Protein AF-A0A1I1CTC4-F1 (afdb_monomer)

Structure (mmCIF, N/CA/C/O backbone):
data_AF-A0A1I1CTC4-F1
#
_entry.id   AF-A0A1I1CTC4-F1
#
loop_
_atom_site.group_PDB
_atom_site.id
_atom_site.type_symbol
_atom_site.label_atom_id
_atom_site.label_alt_id
_atom_site.label_comp_id
_atom_site.label_asym_id
_atom_site.label_entity_id
_atom_site.label_seq_id
_atom_site.pdbx_PDB_ins_code
_atom_site.Cartn_x
_atom_site.Cartn_y
_atom_site.Cartn_z
_atom_site.occupancy
_atom_site.B_iso_or_equiv
_atom_site.auth_seq_id
_atom_site.auth_comp_id
_atom_site.auth_asym_id
_atom_site.auth_atom_id
_atom_site.pdbx_PDB_model_num
ATOM 1 N N . MET A 1 1 ? 20.674 -8.410 -17.504 1.00 47.59 1 MET A N 1
ATOM 2 C CA . MET A 1 1 ? 19.639 -8.150 -16.475 1.00 47.59 1 ME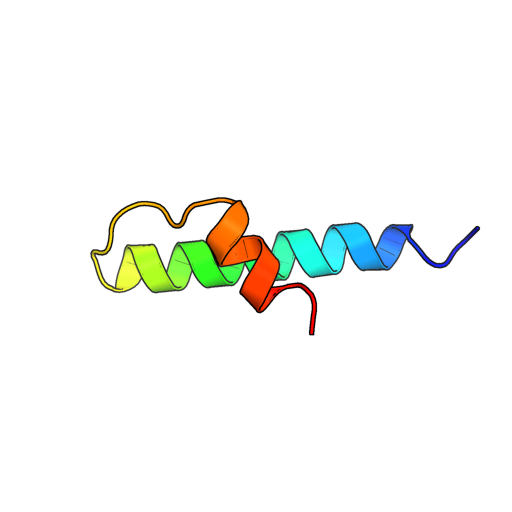T A CA 1
ATOM 3 C C . MET A 1 1 ? 19.495 -6.647 -16.179 1.00 47.59 1 MET A C 1
ATOM 5 O O . MET A 1 1 ? 19.902 -6.191 -15.125 1.00 47.59 1 MET A O 1
ATOM 9 N N . ARG A 1 2 ? 18.922 -5.847 -17.096 1.00 51.59 2 ARG A N 1
ATOM 10 C CA . ARG A 1 2 ? 18.621 -4.407 -16.865 1.00 51.59 2 ARG A CA 1
ATOM 11 C C . ARG A 1 2 ? 17.119 -4.126 -16.667 1.00 51.59 2 ARG A C 1
ATOM 13 O O . ARG A 1 2 ? 16.720 -2.977 -16.562 1.00 51.59 2 ARG A O 1
ATOM 20 N N . ARG A 1 3 ? 16.284 -5.173 -16.609 1.00 56.50 3 ARG A N 1
ATOM 21 C CA . ARG A 1 3 ? 14.810 -5.077 -16.542 1.00 56.50 3 ARG A CA 1
ATOM 22 C C . ARG A 1 3 ? 14.242 -4.870 -15.128 1.00 56.50 3 ARG A C 1
ATOM 24 O O . ARG A 1 3 ? 13.089 -4.479 -14.988 1.00 56.50 3 ARG A O 1
ATOM 31 N N . PHE A 1 4 ? 15.036 -5.099 -14.080 1.00 56.19 4 PHE A N 1
ATOM 32 C CA . PHE A 1 4 ? 14.529 -5.125 -12.700 1.00 56.19 4 PHE A CA 1
ATOM 33 C C . PHE A 1 4 ? 14.819 -3.858 -11.885 1.00 56.19 4 PHE A C 1
ATOM 35 O O . PHE A 1 4 ? 14.045 -3.539 -10.988 1.00 56.19 4 PHE A O 1
ATOM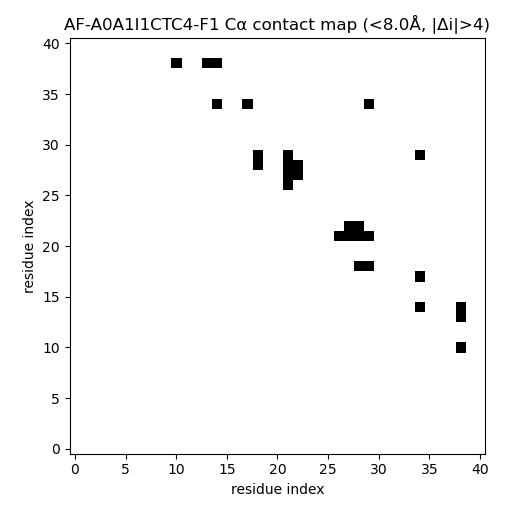 42 N N . ALA A 1 5 ? 15.861 -3.086 -12.220 1.00 56.31 5 ALA A N 1
ATOM 43 C CA . ALA A 1 5 ? 16.218 -1.878 -11.463 1.00 56.31 5 ALA A CA 1
ATOM 44 C C . ALA A 1 5 ? 15.109 -0.804 -11.493 1.00 56.31 5 ALA A C 1
ATOM 46 O O . ALA A 1 5 ? 14.865 -0.137 -10.490 1.00 56.31 5 ALA A O 1
ATOM 47 N N . GLY A 1 6 ? 14.392 -0.682 -12.618 1.00 62.53 6 GLY A N 1
ATOM 48 C CA . GLY A 1 6 ? 13.203 0.172 -12.721 1.00 62.53 6 GLY A CA 1
ATOM 49 C C . GLY A 1 6 ? 11.964 -0.438 -12.061 1.00 62.53 6 GLY A C 1
ATOM 50 O O . GLY A 1 6 ? 11.212 0.277 -11.404 1.00 62.53 6 GLY A O 1
ATOM 51 N N . SER A 1 7 ? 11.788 -1.760 -12.169 1.00 68.00 7 SER A N 1
ATOM 52 C CA . SER A 1 7 ? 10.621 -2.470 -11.629 1.00 68.00 7 SER A CA 1
ATOM 53 C C . SER A 1 7 ? 10.538 -2.381 -10.105 1.00 68.00 7 SER A C 1
ATOM 55 O O . SER A 1 7 ? 9.479 -2.058 -9.580 1.00 68.00 7 SER A O 1
ATOM 57 N N . CYS A 1 8 ? 11.647 -2.562 -9.377 1.00 75.56 8 CYS A N 1
ATOM 58 C CA . CYS A 1 8 ? 11.627 -2.451 -7.912 1.00 75.56 8 CYS A CA 1
ATOM 59 C C . CYS A 1 8 ? 11.272 -1.032 -7.445 1.00 75.56 8 CYS A C 1
ATOM 61 O O . CYS A 1 8 ? 10.504 -0.861 -6.501 1.00 75.56 8 CYS A O 1
ATOM 63 N N . ARG A 1 9 ? 11.794 -0.003 -8.127 1.00 78.38 9 ARG A N 1
ATOM 64 C CA . ARG A 1 9 ? 11.507 1.398 -7.791 1.00 78.38 9 ARG A CA 1
ATOM 65 C C . ARG A 1 9 ? 10.077 1.796 -8.155 1.00 78.38 9 ARG A C 1
ATOM 67 O O . ARG A 1 9 ? 9.446 2.531 -7.403 1.00 78.38 9 ARG A O 1
ATOM 74 N N . PHE A 1 10 ? 9.553 1.278 -9.264 1.00 79.38 10 PHE A N 1
ATOM 75 C CA . PHE A 1 10 ? 8.158 1.446 -9.662 1.00 79.38 10 PHE A CA 1
ATOM 76 C C . PHE A 1 10 ? 7.198 0.825 -8.640 1.00 79.38 10 PHE A C 1
ATOM 78 O O . PHE A 1 10 ? 6.302 1.509 -8.150 1.00 79.38 10 PHE A O 1
ATOM 85 N N . VAL A 1 11 ? 7.439 -0.432 -8.252 1.00 81.19 11 VAL A N 1
ATOM 86 C CA . VAL A 1 11 ? 6.641 -1.142 -7.241 1.00 81.19 11 VAL A CA 1
ATOM 87 C C . VAL A 1 11 ? 6.700 -0.419 -5.894 1.00 81.19 11 VAL A C 1
ATOM 89 O O . VAL A 1 11 ? 5.661 -0.198 -5.279 1.00 81.19 11 VAL A O 1
ATOM 92 N N . PHE A 1 12 ? 7.888 0.021 -5.465 1.00 80.75 12 PHE A N 1
ATOM 93 C CA . PHE A 1 12 ? 8.054 0.763 -4.214 1.00 80.75 12 PHE A CA 1
ATOM 94 C C . PHE A 1 12 ? 7.290 2.091 -4.218 1.00 80.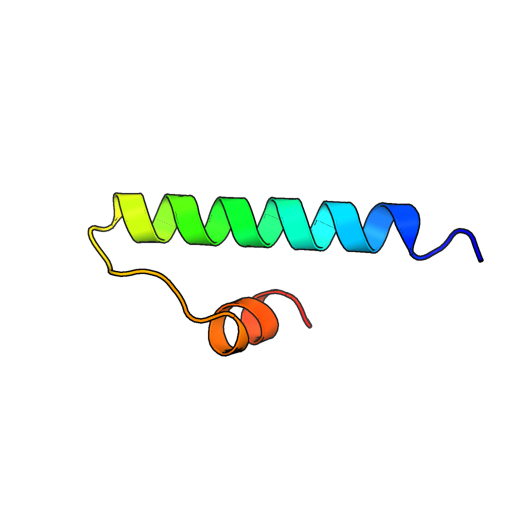75 12 PHE A C 1
ATOM 96 O O . PHE A 1 12 ? 6.534 2.369 -3.293 1.00 80.75 12 PHE A O 1
ATOM 103 N N . ASN A 1 13 ? 7.422 2.894 -5.277 1.00 84.94 13 ASN A N 1
ATOM 104 C CA . ASN A 1 13 ? 6.702 4.164 -5.387 1.00 84.94 13 ASN A CA 1
ATOM 105 C C . ASN A 1 13 ? 5.180 3.966 -5.398 1.00 84.94 13 ASN A C 1
ATOM 107 O O . ASN A 1 13 ? 4.455 4.739 -4.774 1.00 84.94 13 ASN A O 1
ATOM 111 N N . LYS A 1 14 ? 4.696 2.921 -6.077 1.00 84.88 14 LYS A N 1
ATOM 112 C CA . LYS A 1 14 ? 3.268 2.605 -6.174 1.00 84.88 14 LYS A CA 1
ATOM 113 C C . LYS A 1 14 ? 2.709 2.094 -4.837 1.00 84.88 14 LYS A C 1
ATOM 115 O O . LYS A 1 14 ? 1.633 2.521 -4.433 1.00 84.88 14 LYS A O 1
ATOM 120 N N . ALA A 1 15 ? 3.470 1.280 -4.102 1.00 85.00 15 ALA A N 1
ATOM 121 C CA . ALA A 1 15 ? 3.129 0.857 -2.740 1.00 85.00 15 ALA A CA 1
ATOM 122 C C . ALA A 1 15 ? 3.038 2.055 -1.780 1.00 85.00 15 ALA A C 1
ATOM 124 O O . ALA A 1 15 ? 2.102 2.173 -0.993 1.00 85.00 15 ALA A O 1
ATOM 125 N N . LEU A 1 16 ? 3.990 2.983 -1.892 1.00 86.44 16 LEU A N 1
ATOM 126 C CA . LEU A 1 16 ? 4.076 4.165 -1.039 1.00 86.44 16 LEU A CA 1
ATOM 127 C C . LEU A 1 16 ? 2.930 5.155 -1.305 1.00 86.44 16 LEU A C 1
ATOM 129 O O . LEU A 1 16 ? 2.424 5.774 -0.370 1.00 86.44 16 LEU A O 1
ATOM 133 N N . ALA A 1 17 ? 2.485 5.277 -2.559 1.00 88.00 17 ALA A N 1
ATOM 134 C CA . ALA A 1 17 ? 1.289 6.039 -2.919 1.00 88.00 17 ALA A CA 1
ATOM 135 C C . ALA A 1 17 ? 0.017 5.417 -2.319 1.00 88.00 17 ALA A C 1
ATOM 137 O O . ALA A 1 17 ? -0.729 6.110 -1.631 1.00 88.00 17 ALA A O 1
ATOM 138 N N . LEU A 1 18 ? -0.162 4.102 -2.482 1.00 86.56 18 LEU A N 1
ATOM 139 C CA . LEU A 1 18 ? -1.312 3.361 -1.950 1.00 86.56 18 LEU A CA 1
ATOM 140 C C . LEU A 1 18 ? -1.423 3.501 -0.424 1.00 86.56 18 LEU A C 1
ATOM 142 O O . LEU A 1 18 ? -2.498 3.701 0.138 1.00 86.56 18 LEU A O 1
ATOM 146 N N . GLN A 1 19 ? -0.284 3.432 0.262 1.00 86.38 19 GLN A N 1
ATOM 147 C CA . GLN A 1 19 ? -0.226 3.572 1.708 1.00 86.38 19 GLN A CA 1
ATOM 148 C C . GLN A 1 19 ? -0.563 4.996 2.170 1.00 86.38 19 GLN A C 1
ATOM 150 O O . GLN A 1 19 ? -1.248 5.161 3.179 1.00 86.38 19 GLN A O 1
ATOM 155 N N . LYS A 1 20 ? -0.116 6.020 1.432 1.00 87.62 20 LYS A N 1
ATOM 156 C CA . LYS A 1 20 ? -0.457 7.423 1.708 1.00 87.62 20 LYS A CA 1
ATOM 157 C C . LYS A 1 20 ? -1.943 7.702 1.510 1.00 87.62 20 LYS A C 1
ATOM 159 O O . LYS A 1 20 ? -2.536 8.339 2.372 1.00 87.62 20 LYS A O 1
ATOM 164 N N . GLU A 1 21 ? -2.539 7.217 0.424 1.00 87.56 21 GLU A N 1
ATOM 165 C CA . GLU A 1 21 ? -3.979 7.358 0.166 1.00 87.56 21 GLU A CA 1
ATOM 166 C C . GLU A 1 21 ? -4.809 6.681 1.255 1.00 87.56 21 GLU A C 1
ATOM 168 O O . GLU A 1 21 ? -5.742 7.271 1.794 1.00 87.56 21 GLU A O 1
ATOM 173 N N . ASN A 1 22 ? -4.423 5.470 1.653 1.00 85.81 22 ASN A N 1
ATOM 174 C CA . ASN A 1 22 ? -5.135 4.740 2.691 1.00 85.81 22 ASN A CA 1
ATOM 175 C C . ASN A 1 22 ? -4.984 5.387 4.078 1.00 85.81 22 ASN A C 1
ATOM 177 O O . ASN A 1 22 ? -5.943 5.443 4.844 1.00 85.81 22 ASN A O 1
ATOM 181 N N . HIS A 1 23 ? -3.806 5.937 4.382 1.00 84.94 23 HIS A N 1
ATOM 182 C CA . HIS A 1 23 ? -3.599 6.735 5.589 1.00 84.94 23 HIS A CA 1
ATOM 183 C C . HIS A 1 23 ? -4.413 8.040 5.559 1.00 84.94 23 HIS A C 1
ATOM 185 O O . HIS A 1 23 ? -4.984 8.427 6.574 1.00 84.94 23 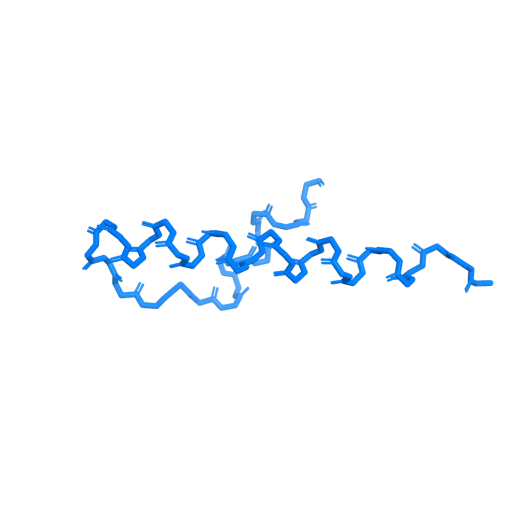HIS A O 1
ATOM 191 N N . ALA A 1 24 ? -4.511 8.705 4.403 1.00 85.81 24 ALA A N 1
ATOM 192 C CA . ALA A 1 24 ? -5.347 9.894 4.228 1.00 85.81 24 ALA A CA 1
ATOM 193 C C . ALA A 1 24 ? -6.845 9.582 4.391 1.00 85.81 24 ALA A C 1
ATOM 195 O O . ALA A 1 24 ? -7.586 10.402 4.924 1.00 85.81 24 ALA A O 1
ATOM 196 N N . ALA A 1 25 ? -7.275 8.377 4.012 1.00 85.62 25 ALA A N 1
ATOM 197 C CA . ALA A 1 25 ? -8.624 7.868 4.255 1.00 85.62 25 ALA A CA 1
ATOM 198 C C . ALA A 1 25 ? -8.884 7.459 5.724 1.00 85.62 25 ALA A C 1
ATOM 200 O O . ALA A 1 25 ? -9.985 7.019 6.046 1.00 85.62 25 ALA A O 1
ATOM 201 N N . GLY A 1 26 ? -7.894 7.577 6.620 1.00 85.31 26 GLY A N 1
ATOM 202 C CA . GLY A 1 26 ? -8.014 7.197 8.034 1.00 85.31 26 GLY A CA 1
ATOM 203 C C . GLY A 1 26 ? -7.975 5.685 8.286 1.00 85.31 26 GLY A C 1
ATOM 204 O O . GLY A 1 26 ? -8.243 5.233 9.400 1.00 85.31 26 GLY A O 1
ATOM 205 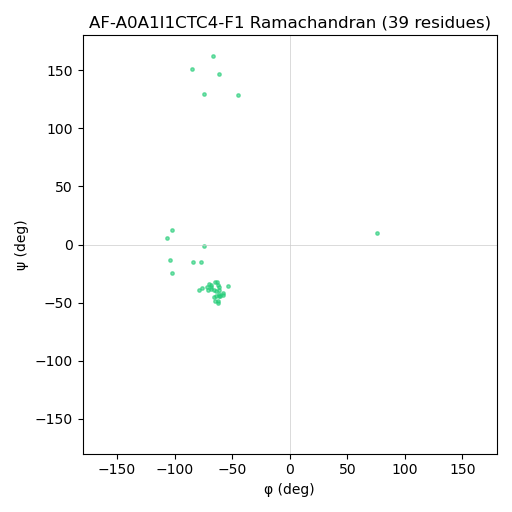N N . ASN A 1 27 ? -7.632 4.891 7.269 1.00 80.94 27 ASN A N 1
ATOM 206 C CA . ASN A 1 27 ? -7.577 3.440 7.364 1.00 80.94 27 ASN A CA 1
ATOM 207 C C . ASN A 1 27 ? -6.233 2.956 7.923 1.00 80.94 27 ASN A C 1
ATOM 209 O O . ASN A 1 27 ? -5.173 3.558 7.734 1.00 80.94 27 ASN A O 1
ATOM 213 N N . LYS A 1 28 ? -6.274 1.804 8.599 1.00 77.56 28 LYS A N 1
ATOM 214 C CA . LYS A 1 28 ? -5.084 1.134 9.139 1.00 77.56 28 LYS A CA 1
ATOM 215 C C . LYS A 1 28 ? -4.165 0.627 8.024 1.00 77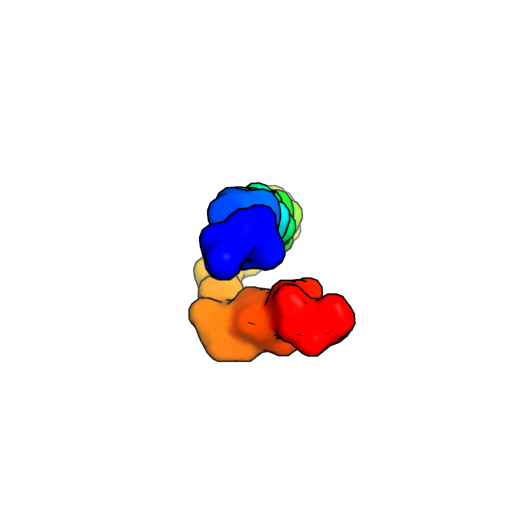.56 28 LYS A C 1
ATOM 217 O O . LYS A 1 28 ? -4.578 0.472 6.880 1.00 77.56 28 LYS A O 1
ATOM 222 N N . PHE A 1 29 ? -2.914 0.351 8.387 1.00 77.62 29 PHE A N 1
ATOM 223 C CA . PHE A 1 29 ? -1.859 -0.138 7.496 1.00 77.62 29 PHE A CA 1
ATOM 224 C C . PHE A 1 29 ? -2.341 -1.268 6.564 1.00 77.62 29 PHE A C 1
ATOM 226 O O . PHE A 1 29 ? -2.893 -2.263 7.031 1.00 77.62 29 PHE A O 1
ATOM 233 N N . ILE A 1 30 ? -2.102 -1.126 5.255 1.00 81.44 30 ILE A N 1
ATOM 234 C CA . ILE A 1 30 ? -2.404 -2.172 4.265 1.00 81.44 30 ILE A CA 1
ATOM 235 C C . ILE A 1 30 ? -1.358 -3.284 4.389 1.00 81.44 30 ILE A C 1
ATOM 237 O O . ILE A 1 30 ? -0.161 -3.013 4.374 1.00 81.44 30 ILE A O 1
ATOM 241 N N . SER A 1 31 ? -1.785 -4.542 4.496 1.00 82.25 31 SER A N 1
ATOM 242 C CA . SER A 1 31 ? -0.866 -5.688 4.525 1.00 82.25 31 SER A CA 1
ATOM 243 C C . SER A 1 31 ? -0.055 -5.791 3.228 1.00 82.25 31 SER A C 1
ATOM 245 O O . SER A 1 31 ? -0.564 -5.510 2.144 1.00 82.25 31 SER A O 1
ATOM 247 N N . TYR A 1 32 ? 1.191 -6.267 3.312 1.00 76.38 32 TYR A N 1
ATOM 248 C CA . TYR A 1 32 ? 2.051 -6.506 2.144 1.00 76.38 32 TYR A CA 1
ATOM 249 C C . TYR A 1 32 ? 1.379 -7.394 1.083 1.00 76.38 32 TYR A C 1
ATOM 251 O O . TYR A 1 32 ? 1.552 -7.157 -0.108 1.00 76.38 32 TYR A O 1
ATOM 259 N N . VAL A 1 33 ? 0.574 -8.375 1.508 1.00 80.31 33 VAL A N 1
ATOM 260 C CA . VAL A 1 33 ? -0.161 -9.286 0.611 1.00 80.31 33 VAL A CA 1
ATOM 261 C C . VAL A 1 33 ? -1.286 -8.572 -0.137 1.00 80.31 33 VAL A C 1
ATOM 263 O O . VAL A 1 33 ? -1.569 -8.892 -1.286 1.00 80.31 33 VAL A O 1
ATOM 266 N N . ASP A 1 34 ? -1.935 -7.592 0.487 1.00 80.69 34 ASP A N 1
ATOM 267 C CA . ASP A 1 34 ? -2.965 -6.810 -0.195 1.00 80.69 34 ASP A CA 1
ATOM 268 C C . ASP A 1 34 ? -2.329 -5.764 -1.104 1.00 80.69 34 ASP A C 1
ATOM 270 O O . ASP A 1 34 ? -2.752 -5.613 -2.245 1.00 80.69 34 ASP A O 1
ATOM 274 N N . MET A 1 35 ? -1.239 -5.130 -0.663 1.00 81.44 35 MET A N 1
ATOM 275 C CA . MET A 1 35 ? -0.428 -4.265 -1.519 1.00 81.44 35 MET A CA 1
ATOM 276 C C . MET A 1 35 ? 0.096 -5.015 -2.748 1.00 81.44 35 MET A C 1
ATOM 278 O O . MET A 1 35 ? 0.023 -4.483 -3.852 1.00 81.44 35 MET A O 1
ATOM 282 N N . SER A 1 36 ? 0.579 -6.252 -2.603 1.00 79.50 36 SER A N 1
ATOM 283 C CA . SER A 1 36 ? 1.126 -7.016 -3.727 1.00 79.50 36 SER A CA 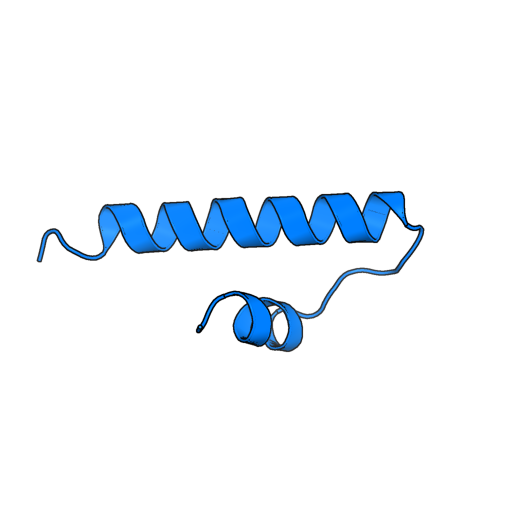1
ATOM 284 C C . SER A 1 36 ? 0.076 -7.318 -4.800 1.00 79.50 36 SER A C 1
ATOM 286 O O . SER A 1 36 ? 0.421 -7.263 -5.980 1.00 79.50 36 SER A O 1
ATOM 288 N N . LYS A 1 37 ? -1.205 -7.504 -4.439 1.00 79.06 37 LYS A N 1
ATOM 289 C CA . LYS A 1 37 ?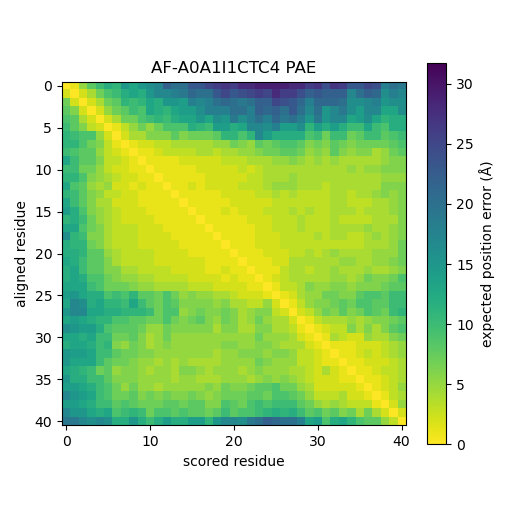 -2.322 -7.636 -5.401 1.00 79.06 37 LYS A CA 1
ATOM 290 C C . LYS A 1 37 ? -2.505 -6.389 -6.274 1.00 79.06 37 LYS A C 1
ATOM 292 O O . LYS A 1 37 ? -2.771 -6.515 -7.462 1.00 79.06 37 LYS A O 1
ATOM 297 N N . TYR A 1 38 ? -2.303 -5.189 -5.727 1.00 73.69 38 TYR A N 1
ATOM 298 C CA . TYR A 1 38 ? -2.370 -3.930 -6.493 1.00 73.69 38 TYR A CA 1
ATOM 299 C C . TYR A 1 38 ? -1.115 -3.664 -7.352 1.00 73.69 38 TYR A C 1
ATOM 301 O O . TYR A 1 38 ? -1.109 -2.802 -8.243 1.00 73.69 38 TYR A O 1
ATOM 309 N N . LEU A 1 39 ? -0.026 -4.386 -7.076 1.00 70.12 39 LEU A N 1
ATOM 310 C CA . LEU A 1 39 ? 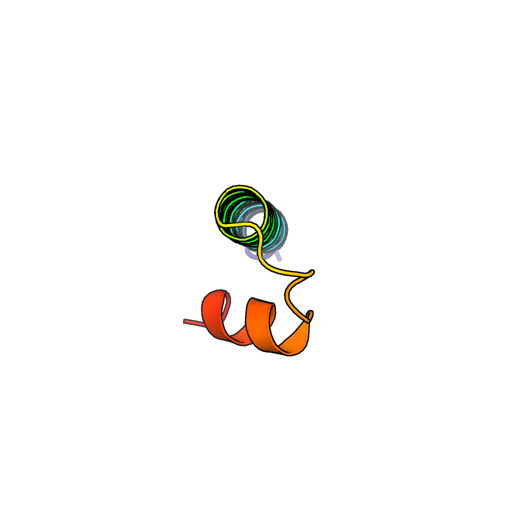1.291 -4.191 -7.687 1.00 70.12 39 LEU A CA 1
ATOM 311 C C . LEU A 1 39 ? 1.636 -5.242 -8.756 1.00 70.12 39 LEU A C 1
ATOM 313 O O . LEU A 1 39 ? 2.591 -5.020 -9.494 1.00 70.12 39 LEU A O 1
ATOM 317 N N . THR A 1 40 ? 0.889 -6.348 -8.847 1.00 66.69 40 THR A N 1
ATOM 318 C CA . THR A 1 40 ? 1.162 -7.494 -9.746 1.00 66.69 40 THR A CA 1
ATOM 319 C C . THR A 1 40 ? 0.293 -7.559 -11.013 1.00 66.69 40 THR A C 1
ATOM 321 O O . THR A 1 40 ? 0.326 -8.575 -11.701 1.00 66.69 40 THR A O 1
ATOM 324 N N . ALA A 1 41 ? -0.443 -6.492 -11.347 1.00 56.72 41 ALA A N 1
ATOM 325 C CA . ALA A 1 41 ? -1.169 -6.363 -12.620 1.00 56.72 41 ALA A CA 1
ATOM 326 C C . ALA A 1 41 ? -0.243 -6.038 -13.804 1.00 56.72 41 ALA A C 1
ATOM 328 O O . ALA A 1 41 ? 0.682 -5.211 -13.612 1.00 56.72 41 ALA A O 1
#

Mean predicted aligned error: 6.82 Å

Secondary structure (DSSP, 8-state):
--SHHHHHHHHHHHHHHHHHHHHHTT-----HHHHHHHH--

Sequence (41 aa):
MRRFAGSCRFVFNKALALQKENHAAGNKFISYVDMSKYLTA

Solvent-accessible surface area (backbone atoms only — not comparable to full-atom values): 2587 Å² total; per-residue (Å²): 139,82,76,53,75,59,47,56,54,49,49,49,54,52,50,54,49,55,51,49,54,38,48,74,71,72,46,76,87,78,51,70,72,60,48,44,64,78,63,72,117

pLDDT: mean 76.66, std 11.02, range [47.59, 88.0]

Radius of gyration: 11.58 Å; Cα contacts (8 Å, |Δi|>4): 14; chains: 1; bounding box: 28×19×26 Å

Foldseek 3Di:
DPPCVVLVVVLVVQLVVVQVVCVVVVHDGDDPVRSVVVSVD